Protein AF-A0A924REE3-F1 (afdb_monomer_lite)

Foldseek 3Di:
DDPQDWDWDDDVQWIWTFRPVFLRFTQFIGGNNDTDWDAADDPPDDPLRRGGDHQLPPDAAWDALQWDDDPNDIDRDDDDPVNTRGSHDSRD

Secondary structure (DSSP, 8-state):
-----PEEEEETTEEEEEETTTTTEEEEEEETTEE-S-B--STTS-TTSSBSB----S--SEEGGGEEEETTEEEE----TTSSEES-STT-

Radius of gyration: 16.52 Å; chains: 1; bounding box: 40×28×47 Å

Sequence (92 aa):
MTESATVVIEAPGVRAEVDPTRGARLVSLQIGGLEILGSADGPDIDPVTDEGCYPMVPWAGRIGAGHVAWRGDTYVLPVAGDGNALHGLGKD

pLDDT: mean 92.26, std 10.0, range [42.19, 98.5]

Structure (mmCIF, N/CA/C/O backbone):
data_AF-A0A924REE3-F1
#
_entry.id   AF-A0A924REE3-F1
#
loop_
_atom_site.group_PDB
_atom_site.id
_atom_site.type_symbol
_atom_site.label_atom_id
_atom_site.label_alt_id
_atom_site.label_comp_id
_atom_site.label_asym_id
_atom_site.label_entity_id
_atom_site.label_seq_id
_atom_site.pdbx_PDB_ins_code
_atom_site.Cartn_x
_atom_site.Cartn_y
_atom_site.Cartn_z
_atom_site.occupancy
_atom_site.B_iso_or_equiv
_atom_site.auth_seq_id
_atom_site.auth_comp_id
_atom_site.auth_asym_id
_atom_site.auth_atom_id
_atom_site.pdbx_PDB_model_num
ATOM 1 N N . MET A 1 1 ? 1.530 21.635 11.565 1.00 42.19 1 MET A N 1
ATOM 2 C CA . MET A 1 1 ? 1.259 20.198 11.733 1.00 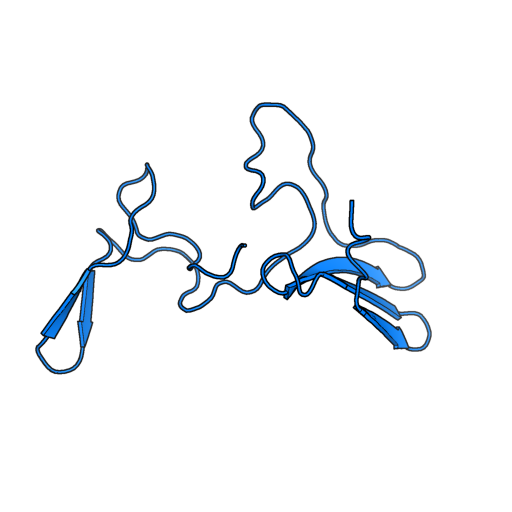42.19 1 MET A CA 1
ATOM 3 C C . MET A 1 1 ? -0.222 20.032 11.446 1.00 42.19 1 MET A C 1
ATOM 5 O O . MET A 1 1 ? -1.035 20.309 12.311 1.00 42.19 1 MET A O 1
ATOM 9 N N . THR A 1 2 ? -0.579 19.83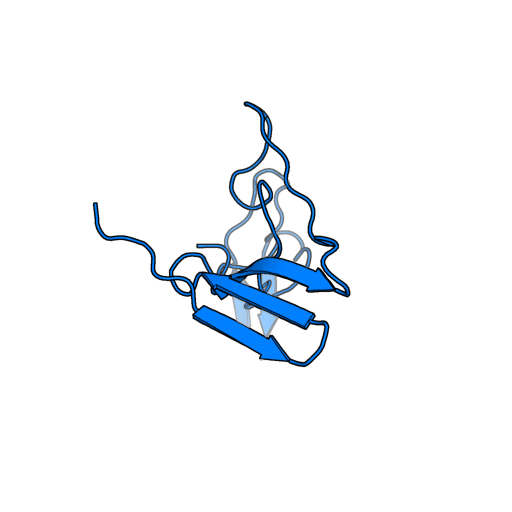4 10.180 1.00 46.84 2 THR A N 1
ATOM 10 C CA . THR A 1 2 ? -1.969 19.569 9.791 1.00 46.84 2 THR A CA 1
ATOM 11 C C . THR A 1 2 ? -2.284 18.144 10.221 1.00 46.84 2 THR A C 1
ATOM 13 O O . THR A 1 2 ? -1.527 17.245 9.864 1.00 46.84 2 THR A O 1
ATOM 16 N N . GLU A 1 3 ? -3.330 17.947 11.026 1.00 52.12 3 GLU A N 1
ATOM 17 C CA . GLU A 1 3 ? -3.874 16.608 11.272 1.00 52.12 3 GLU A CA 1
ATOM 18 C C . GLU A 1 3 ? -4.117 15.934 9.917 1.00 52.12 3 GLU A C 1
ATOM 20 O O . GLU A 1 3 ? -4.807 16.494 9.061 1.00 52.12 3 GLU A O 1
ATOM 25 N N . SER A 1 4 ? -3.516 14.759 9.709 1.00 58.16 4 SER A N 1
ATOM 26 C CA . SER A 1 4 ? -3.970 13.857 8.655 1.00 58.16 4 SER A CA 1
ATOM 27 C C . SER A 1 4 ? -5.331 13.346 9.109 1.00 58.16 4 SER A C 1
ATOM 29 O O . SER A 1 4 ? -5.421 12.552 10.044 1.00 58.16 4 SER A O 1
ATOM 31 N N . ALA A 1 5 ? -6.401 13.891 8.537 1.00 81.62 5 ALA A N 1
ATOM 32 C CA . ALA A 1 5 ? -7.740 13.403 8.816 1.00 81.62 5 ALA A CA 1
ATOM 33 C C . ALA A 1 5 ? -7.938 12.114 8.014 1.00 81.62 5 ALA A C 1
ATOM 35 O O . ALA A 1 5 ? -8.102 12.153 6.791 1.00 81.62 5 ALA A O 1
ATOM 36 N N . THR A 1 6 ? -7.896 10.972 8.697 1.00 93.62 6 THR A N 1
ATOM 37 C CA . THR A 1 6 ? -8.275 9.691 8.102 1.00 93.62 6 THR A CA 1
ATOM 38 C C . THR A 1 6 ? -9.755 9.714 7.705 1.00 93.62 6 THR A C 1
ATOM 40 O O . THR A 1 6 ? -10.588 10.404 8.298 1.00 93.62 6 THR A O 1
ATOM 43 N N . VAL A 1 7 ? -10.097 8.962 6.662 1.00 96.81 7 VAL A N 1
ATOM 44 C CA . VAL A 1 7 ? -11.476 8.689 6.258 1.00 96.81 7 VAL A CA 1
ATOM 45 C C . VAL A 1 7 ? -11.930 7.417 6.959 1.00 96.81 7 VAL A C 1
ATOM 47 O O . VAL A 1 7 ? -11.349 6.352 6.760 1.00 96.81 7 VAL A O 1
ATOM 50 N N . VAL A 1 8 ? -12.991 7.526 7.755 1.00 97.38 8 VAL A N 1
ATOM 51 C CA . VAL A 1 8 ? -13.568 6.402 8.500 1.00 97.38 8 VAL A CA 1
ATOM 52 C C . VAL A 1 8 ? -14.784 5.851 7.755 1.00 97.38 8 VAL A C 1
ATOM 54 O O . VAL A 1 8 ? -15.680 6.605 7.372 1.00 97.38 8 VAL A O 1
ATOM 57 N N . ILE A 1 9 ? -14.826 4.531 7.567 1.00 97.81 9 ILE A N 1
ATOM 58 C CA . ILE A 1 9 ? -15.946 3.801 6.963 1.00 97.81 9 ILE A CA 1
ATOM 59 C C . ILE A 1 9 ? -16.396 2.717 7.947 1.00 97.81 9 ILE A C 1
ATOM 61 O O . ILE A 1 9 ? -15.595 1.887 8.376 1.00 97.81 9 ILE A O 1
ATOM 65 N N . GLU A 1 10 ? -17.682 2.707 8.296 1.00 98.00 10 GLU A N 1
ATOM 66 C CA . GLU A 1 10 ? -18.235 1.836 9.339 1.00 98.00 10 GLU A CA 1
ATOM 67 C C . GLU A 1 10 ? -19.468 1.064 8.862 1.00 98.00 10 GLU A C 1
ATOM 69 O O . GLU A 1 10 ? -20.314 1.570 8.123 1.00 98.00 10 GLU A O 1
ATOM 74 N N . ALA A 1 11 ? -19.578 -0.173 9.340 1.00 97.88 11 ALA A N 1
ATOM 75 C CA . ALA A 1 11 ? -20.749 -1.033 9.240 1.00 97.88 11 ALA A CA 1
ATOM 76 C C . ALA A 1 11 ? -20.893 -1.834 10.552 1.00 97.88 11 ALA A C 1
ATOM 78 O O . ALA A 1 11 ? -19.951 -1.892 11.345 1.00 97.88 11 ALA A O 1
ATOM 79 N N . PRO A 1 12 ? -22.042 -2.476 10.836 1.00 98.38 12 PRO A N 1
ATOM 80 C CA . PRO A 1 12 ? -22.188 -3.280 12.048 1.00 98.38 12 PRO A CA 1
ATOM 81 C C . PRO A 1 12 ? -21.072 -4.327 12.190 1.00 98.38 12 PRO A C 1
ATOM 83 O O . PRO A 1 12 ? -20.938 -5.226 11.364 1.00 98.38 12 PRO A O 1
ATOM 86 N N . GLY A 1 13 ? -20.268 -4.196 13.248 1.00 98.00 13 GLY A N 1
ATOM 87 C CA . GLY A 1 13 ? -19.153 -5.097 13.545 1.00 98.00 13 GLY A CA 1
ATOM 88 C C . GLY A 1 13 ? -17.905 -4.918 12.675 1.00 98.00 13 GLY A C 1
ATOM 89 O O . GLY A 1 13 ? -16.988 -5.720 12.820 1.00 98.00 13 GLY A O 1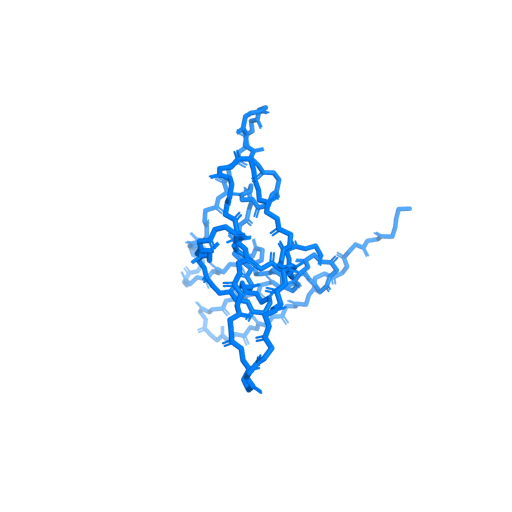
ATOM 90 N N . VAL A 1 14 ? -17.840 -3.906 11.803 1.00 98.50 14 VAL A N 1
ATOM 91 C CA . VAL A 1 14 ? -16.674 -3.640 10.946 1.00 98.50 14 VAL A CA 1
ATOM 92 C C . VAL A 1 14 ? -16.368 -2.147 10.899 1.00 98.50 14 VAL A C 1
ATOM 94 O O . VAL A 1 14 ? -17.259 -1.330 10.673 1.00 98.50 14 VAL A O 1
ATOM 97 N N . ARG A 1 15 ? -15.095 -1.786 11.058 1.00 98.31 15 ARG A N 1
ATOM 98 C CA . ARG A 1 15 ? -14.623 -0.403 10.960 1.00 98.31 15 ARG A CA 1
ATOM 99 C C . ARG A 1 15 ? -13.305 -0.339 10.202 1.00 98.31 15 ARG A C 1
ATOM 101 O O . ARG A 1 15 ? -12.399 -1.108 10.496 1.00 98.31 15 ARG A O 1
ATOM 108 N N . ALA A 1 16 ? -13.210 0.575 9.249 1.00 97.75 16 ALA A N 1
ATOM 109 C CA . ALA A 1 16 ? -12.037 0.795 8.417 1.00 97.75 16 ALA A CA 1
ATOM 110 C C . ALA A 1 16 ? -11.598 2.259 8.502 1.00 97.75 16 ALA A C 1
ATOM 112 O O . ALA A 1 16 ? -12.438 3.159 8.439 1.00 97.75 16 ALA A O 1
ATOM 113 N N . GLU A 1 17 ? -10.292 2.491 8.599 1.00 97.56 17 GLU A N 1
ATOM 114 C CA . GLU A 1 17 ? -9.694 3.822 8.491 1.00 97.56 17 GLU A CA 1
ATOM 115 C C . GLU A 1 17 ? -8.731 3.884 7.313 1.00 97.56 17 GLU A C 1
ATOM 117 O O . GLU A 1 17 ? -7.813 3.071 7.208 1.00 97.56 17 GLU A O 1
ATOM 122 N N . VAL A 1 18 ? -8.926 4.870 6.442 1.00 96.50 18 VAL A N 1
ATOM 123 C CA . VAL A 1 18 ? -8.096 5.099 5.259 1.00 96.50 18 VAL A CA 1
ATOM 124 C C . VAL A 1 18 ? -7.386 6.437 5.390 1.00 96.50 18 VAL A C 1
ATOM 126 O O . VAL A 1 18 ? -8.036 7.451 5.624 1.00 96.50 18 VAL A O 1
ATOM 129 N N . ASP A 1 19 ? -6.072 6.471 5.195 1.00 94.31 19 ASP A N 1
ATOM 130 C CA . ASP A 1 19 ? -5.314 7.716 5.092 1.00 94.31 19 ASP A CA 1
ATOM 131 C C . ASP A 1 19 ? -5.188 8.131 3.614 1.00 94.31 19 ASP A C 1
ATOM 133 O O . ASP A 1 19 ? -4.393 7.544 2.872 1.00 94.31 19 ASP A O 1
ATOM 137 N N . PRO A 1 20 ? -5.950 9.140 3.148 1.00 92.56 20 PRO A N 1
ATOM 138 C CA . PRO A 1 20 ? -5.910 9.564 1.750 1.00 92.56 20 PRO A CA 1
ATOM 139 C C . PRO A 1 20 ? -4.604 10.277 1.374 1.00 92.56 20 PRO A C 1
ATOM 141 O O . PRO A 1 20 ? -4.356 10.487 0.190 1.00 92.56 20 PRO A O 1
ATOM 144 N N . THR A 1 21 ? -3.789 10.669 2.356 1.00 91.31 21 THR A N 1
ATOM 145 C CA . THR A 1 21 ? -2.535 11.408 2.153 1.00 91.31 21 THR A CA 1
ATOM 146 C C . THR A 1 21 ? -1.304 10.513 2.099 1.00 91.31 21 THR A C 1
ATOM 148 O O . THR A 1 21 ? -0.226 11.025 1.824 1.00 91.31 21 THR A O 1
ATOM 151 N N . ARG A 1 22 ? -1.471 9.211 2.373 1.00 90.62 22 ARG A N 1
ATOM 152 C CA . ARG A 1 22 ? -0.411 8.194 2.362 1.00 90.62 22 ARG A CA 1
ATOM 153 C C . ARG A 1 22 ? -0.793 7.029 1.461 1.00 90.62 22 ARG A C 1
ATOM 155 O O . ARG A 1 22 ? -1.146 5.950 1.938 1.00 90.62 22 ARG A O 1
ATOM 162 N N . GLY A 1 23 ? -0.839 7.278 0.155 1.00 91.31 23 GLY A N 1
ATOM 163 C CA . GLY A 1 23 ? -1.157 6.253 -0.841 1.00 91.31 23 GLY A CA 1
ATOM 164 C C . GLY A 1 23 ? -2.561 5.642 -0.731 1.00 91.31 23 GLY A C 1
ATOM 165 O O . GLY A 1 23 ? -2.779 4.527 -1.199 1.00 91.31 23 GLY A O 1
ATOM 166 N N . ALA A 1 24 ? -3.517 6.324 -0.085 1.00 93.88 24 ALA A N 1
ATOM 167 C CA . ALA A 1 24 ? -4.829 5.761 0.266 1.00 93.88 24 ALA A CA 1
ATOM 168 C C . ALA A 1 24 ? -4.728 4.446 1.071 1.00 93.88 24 ALA A C 1
ATOM 170 O O . ALA A 1 24 ? -5.517 3.516 0.877 1.00 93.88 24 ALA A O 1
ATOM 171 N N . ARG A 1 25 ? -3.736 4.363 1.964 1.00 93.44 25 ARG A N 1
ATOM 172 C CA . ARG A 1 25 ? -3.492 3.215 2.839 1.00 93.44 25 ARG A CA 1
ATOM 173 C C . ARG A 1 25 ? -4.668 2.977 3.777 1.00 93.44 25 ARG A C 1
ATOM 175 O O . ARG A 1 25 ? -5.156 3.902 4.420 1.00 93.44 25 ARG A O 1
ATOM 182 N N . LEU A 1 26 ? -5.064 1.717 3.912 1.00 95.75 26 LEU A N 1
ATOM 183 C CA . LEU A 1 26 ? -5.899 1.254 5.010 1.00 95.75 26 LEU A CA 1
ATOM 184 C C . LEU A 1 26 ? -5.006 1.115 6.247 1.00 95.75 26 LEU A C 1
ATOM 186 O O . LEU A 1 26 ? -4.161 0.222 6.301 1.00 95.75 26 LEU A O 1
ATOM 190 N N . VAL A 1 27 ? -5.154 2.037 7.195 1.00 94.94 27 VAL A N 1
ATOM 191 C CA . VAL A 1 27 ? -4.311 2.131 8.401 1.00 94.94 27 VAL A CA 1
ATOM 192 C C . VAL A 1 27 ? -4.901 1.367 9.588 1.00 94.94 27 VAL A C 1
ATOM 194 O O . VAL A 1 27 ? -4.176 1.007 10.505 1.00 94.94 27 VAL A O 1
ATOM 197 N N . SER A 1 28 ? -6.203 1.067 9.554 1.00 96.12 28 SER A N 1
ATOM 198 C CA . SER A 1 28 ? -6.876 0.182 10.513 1.00 96.12 28 SER A CA 1
ATOM 199 C C . SER A 1 28 ? -8.011 -0.570 9.824 1.00 96.12 28 SER A C 1
ATOM 201 O O . SER A 1 28 ? -8.754 0.009 9.021 1.00 96.12 28 SER A O 1
ATOM 203 N N . LEU A 1 29 ? -8.165 -1.853 10.155 1.00 97.75 29 LEU A N 1
ATOM 204 C CA . LEU A 1 29 ? -9.349 -2.639 9.831 1.00 97.75 29 LEU A CA 1
ATOM 205 C C . LEU A 1 29 ? -9.729 -3.487 11.038 1.00 97.75 29 LEU A C 1
ATOM 207 O O . LEU A 1 29 ? -9.057 -4.452 11.386 1.00 97.75 29 LEU A O 1
ATOM 211 N N . GLN A 1 30 ? -10.861 -3.155 11.644 1.00 98.31 30 GLN A N 1
ATOM 212 C CA . GLN A 1 30 ? -11.383 -3.856 12.804 1.00 98.31 30 GLN A CA 1
ATOM 213 C C . GLN A 1 30 ? -12.596 -4.694 12.421 1.00 98.31 30 GLN A C 1
ATOM 215 O O . GLN A 1 30 ? -13.549 -4.180 11.833 1.00 98.31 30 GLN A O 1
ATOM 220 N N . ILE A 1 31 ? -12.589 -5.973 12.801 1.00 98.25 31 ILE A N 1
ATOM 221 C CA . ILE A 1 31 ? -13.720 -6.895 12.641 1.00 98.25 31 ILE A CA 1
ATOM 222 C C . ILE A 1 31 ? -14.078 -7.463 14.012 1.00 98.25 31 ILE A C 1
ATOM 224 O O . ILE A 1 31 ? -13.251 -8.078 14.678 1.00 98.25 31 ILE A O 1
ATOM 228 N N . GLY A 1 32 ? -15.307 -7.227 14.472 1.00 97.81 32 GLY A N 1
ATOM 229 C CA . GLY A 1 32 ? -15.737 -7.597 15.824 1.00 97.81 32 GLY A CA 1
ATOM 230 C C . GLY A 1 32 ? -14.921 -6.915 16.932 1.00 97.81 32 GLY A C 1
ATOM 231 O O . GLY A 1 32 ? -14.800 -7.468 18.020 1.00 97.81 32 GLY A O 1
ATOM 232 N N . GLY A 1 33 ? -14.334 -5.747 16.647 1.00 96.44 33 GLY A N 1
ATOM 233 C CA . GLY A 1 33 ? -13.433 -5.025 17.555 1.00 96.44 33 GLY A CA 1
ATOM 234 C C . GLY A 1 33 ? -11.988 -5.541 17.584 1.00 96.44 33 GLY A C 1
ATOM 235 O O . GLY A 1 33 ? -11.175 -4.985 18.314 1.00 96.44 33 GLY A O 1
ATOM 236 N N . LEU A 1 34 ? -11.652 -6.577 16.808 1.00 97.75 34 LEU A N 1
ATOM 237 C CA . LEU A 1 34 ? -10.278 -7.050 16.637 1.00 97.75 34 LEU A CA 1
ATOM 238 C C . LEU A 1 34 ? -9.622 -6.324 15.460 1.00 97.75 34 LEU A C 1
ATOM 240 O O . LEU A 1 34 ? -10.134 -6.415 14.346 1.00 97.75 34 LEU A O 1
ATOM 244 N N . GLU A 1 35 ? -8.491 -5.659 15.696 1.00 97.56 35 GLU A N 1
ATOM 245 C CA . GLU A 1 35 ? -7.617 -5.163 14.625 1.00 97.56 35 GLU A CA 1
ATOM 246 C C . GLU A 1 35 ? -6.986 -6.345 13.881 1.00 97.56 35 GLU A C 1
ATOM 248 O O . GLU A 1 35 ? -6.431 -7.250 14.509 1.00 97.56 35 GLU A O 1
ATOM 253 N N . ILE A 1 36 ? -7.104 -6.352 12.551 1.00 97.00 36 ILE A N 1
ATOM 254 C CA . ILE A 1 36 ? -6.614 -7.451 11.709 1.00 97.00 36 ILE A CA 1
ATOM 255 C C . ILE A 1 36 ? -5.450 -7.059 10.799 1.00 97.00 36 ILE A C 1
ATOM 257 O O . ILE A 1 36 ? -4.882 -7.936 10.144 1.00 97.00 36 ILE A O 1
ATOM 261 N N . LEU A 1 37 ? -5.075 -5.781 10.745 1.00 95.81 37 LEU A N 1
ATOM 262 C CA . LEU A 1 37 ? -3.869 -5.350 10.051 1.00 95.81 37 LEU A CA 1
ATOM 263 C C . LEU A 1 37 ? -2.655 -5.430 10.971 1.00 95.81 37 LEU A C 1
ATOM 265 O O . LEU A 1 37 ? -2.726 -5.167 12.169 1.00 95.81 37 LEU A O 1
ATOM 269 N N . GLY A 1 38 ? -1.524 -5.808 10.381 1.00 90.69 38 GLY A N 1
ATOM 270 C CA . GLY A 1 38 ? -0.246 -5.785 11.071 1.00 90.69 38 GLY A CA 1
ATOM 271 C C . GLY A 1 38 ? 0.297 -4.364 11.189 1.00 90.69 38 GLY A C 1
ATOM 272 O O . GLY A 1 38 ? 0.119 -3.538 10.291 1.00 90.69 38 GLY A O 1
ATOM 273 N N . SER A 1 39 ? 1.012 -4.127 12.279 1.00 90.69 39 SER A N 1
ATOM 274 C CA . SER A 1 39 ? 1.935 -3.011 12.440 1.00 90.69 39 SER A CA 1
ATOM 275 C C . SER A 1 39 ? 3.305 -3.565 12.823 1.00 90.69 39 SER A C 1
ATOM 277 O O . SER A 1 39 ? 3.403 -4.602 13.485 1.00 90.69 39 SER A O 1
ATOM 279 N N . ALA A 1 40 ? 4.353 -2.886 12.392 1.00 88.56 40 ALA A N 1
ATOM 280 C CA . ALA A 1 40 ? 5.735 -3.201 12.670 1.00 88.56 40 ALA A CA 1
ATOM 281 C C . ALA A 1 40 ? 6.515 -1.905 12.886 1.00 88.56 40 ALA A C 1
ATOM 283 O O . ALA A 1 40 ? 6.387 -0.935 12.148 1.00 88.56 40 ALA A O 1
ATOM 284 N N . ASP A 1 41 ? 7.370 -1.923 13.891 1.00 88.25 41 ASP A N 1
ATOM 285 C CA . ASP A 1 41 ? 8.138 -0.782 14.341 1.00 88.25 41 ASP A CA 1
ATOM 286 C C . ASP A 1 41 ? 9.583 -1.213 14.605 1.00 88.25 41 ASP A C 1
ATOM 288 O O . ASP A 1 41 ? 9.863 -2.299 15.116 1.00 88.25 41 ASP A O 1
ATOM 292 N N . GLY A 1 42 ? 10.535 -0.373 14.198 1.00 89.19 42 GLY A N 1
ATOM 293 C CA . GLY A 1 42 ? 11.958 -0.665 14.333 1.00 89.19 42 GLY A CA 1
ATOM 294 C C . GLY A 1 42 ? 12.817 0.041 13.284 1.00 89.19 42 GLY A C 1
ATOM 295 O O . GLY A 1 42 ? 12.302 0.503 12.269 1.00 89.19 42 GLY A O 1
ATOM 296 N N . PRO A 1 43 ? 14.138 0.128 13.513 1.00 89.19 43 PRO A N 1
ATOM 297 C CA . PRO A 1 43 ? 15.050 0.865 12.637 1.00 89.19 43 PRO A CA 1
ATOM 298 C C . PRO A 1 43 ? 15.229 0.223 11.253 1.00 89.19 43 PRO A C 1
ATOM 300 O O . PRO A 1 43 ? 15.597 0.921 10.313 1.00 89.19 43 PRO A O 1
ATOM 303 N N . ASP A 1 44 ? 14.966 -1.081 11.134 1.00 89.50 44 ASP A N 1
ATOM 304 C CA . ASP A 1 44 ? 15.134 -1.855 9.896 1.00 89.50 44 ASP A CA 1
ATOM 305 C C . ASP A 1 44 ? 13.809 -2.076 9.141 1.00 89.50 44 ASP A C 1
ATOM 307 O O . ASP A 1 44 ? 13.775 -2.794 8.140 1.00 89.50 44 ASP A O 1
ATOM 311 N N . ILE A 1 45 ? 12.705 -1.496 9.627 1.00 87.44 45 ILE A N 1
ATOM 312 C CA . ILE A 1 45 ? 11.397 -1.596 8.978 1.00 87.44 45 ILE A CA 1
ATOM 313 C C . ILE A 1 45 ? 11.304 -0.529 7.889 1.00 87.44 45 ILE A C 1
ATOM 315 O O . ILE A 1 45 ? 11.522 0.655 8.142 1.00 87.44 45 ILE A O 1
ATOM 319 N N . ASP A 1 46 ? 10.977 -0.948 6.667 1.00 84.81 46 ASP A N 1
ATOM 320 C CA . ASP A 1 46 ? 10.680 -0.016 5.582 1.00 84.81 46 ASP A CA 1
ATOM 321 C C . ASP A 1 46 ? 9.399 0.764 5.944 1.00 84.81 46 ASP A C 1
ATOM 323 O O . ASP A 1 46 ? 8.371 0.112 6.166 1.00 84.81 46 ASP A O 1
ATOM 327 N N . PRO A 1 47 ? 9.417 2.116 5.974 1.00 82.69 47 PRO A N 1
ATOM 328 C CA . PRO A 1 47 ? 8.238 2.944 6.258 1.00 82.69 47 PRO A CA 1
ATOM 329 C C . PRO A 1 47 ? 7.049 2.691 5.322 1.00 82.69 47 PRO A C 1
ATOM 331 O O . PRO A 1 47 ? 5.922 3.074 5.596 1.00 82.69 47 PRO A O 1
ATOM 334 N N . VAL A 1 48 ? 7.271 2.048 4.177 1.00 82.75 48 VAL A N 1
ATOM 335 C CA . VAL A 1 48 ? 6.194 1.627 3.275 1.00 82.75 48 VAL A CA 1
ATOM 336 C C . VAL A 1 48 ? 5.411 0.429 3.844 1.00 82.75 48 VAL A C 1
ATOM 338 O O . VAL A 1 48 ? 4.273 0.170 3.438 1.00 82.75 48 VAL A O 1
ATOM 341 N N . THR A 1 49 ? 6.001 -0.324 4.769 1.00 84.62 49 THR A N 1
ATOM 342 C CA . THR A 1 49 ? 5.481 -1.587 5.320 1.00 84.62 49 THR A CA 1
ATOM 343 C C . THR A 1 49 ? 5.293 -1.573 6.838 1.00 84.62 49 THR A C 1
ATOM 345 O O . THR A 1 49 ? 4.977 -2.615 7.408 1.00 84.62 49 THR A O 1
ATOM 348 N N . ASP A 1 50 ? 5.488 -0.427 7.485 1.00 88.31 50 ASP A N 1
ATOM 349 C CA . ASP A 1 50 ? 5.421 -0.280 8.941 1.00 88.31 50 ASP A CA 1
ATOM 350 C C . ASP A 1 50 ? 3.994 -0.402 9.501 1.00 88.31 50 ASP A C 1
ATOM 352 O O . ASP A 1 50 ? 3.801 -0.928 10.590 1.00 88.31 50 ASP A O 1
ATOM 356 N N . GLU A 1 51 ? 2.963 -0.010 8.759 1.00 89.69 51 GLU A N 1
ATOM 357 C CA . GLU A 1 51 ? 1.580 -0.165 9.215 1.00 89.69 51 GLU A CA 1
ATOM 358 C C . GLU A 1 51 ? 0.593 -0.435 8.083 1.00 89.69 51 GLU A C 1
ATOM 360 O O . GLU A 1 51 ? 0.705 0.111 6.990 1.00 89.69 51 GLU A O 1
ATOM 365 N N . GLY A 1 52 ? -0.435 -1.242 8.339 1.00 93.12 52 GLY A N 1
ATOM 366 C CA . GLY A 1 52 ? -1.590 -1.345 7.450 1.00 93.12 52 GLY A CA 1
ATOM 367 C C . GLY A 1 52 ? -1.296 -1.962 6.077 1.00 93.12 52 GLY A C 1
ATOM 368 O O . GLY A 1 52 ? -0.398 -2.787 5.902 1.00 93.12 52 GLY A O 1
ATOM 369 N N . CYS A 1 53 ? -2.090 -1.586 5.074 1.00 94.12 53 CYS A N 1
ATOM 370 C CA . CYS A 1 53 ? -1.889 -2.017 3.690 1.00 94.12 53 CYS A CA 1
ATOM 371 C C . CYS A 1 53 ? -2.278 -0.928 2.685 1.00 94.12 53 CYS A C 1
ATOM 373 O O . CYS A 1 53 ? -3.166 -0.118 2.939 1.00 94.12 53 CYS A O 1
ATOM 375 N N . TYR A 1 54 ? -1.621 -0.905 1.526 1.00 93.56 54 TYR A N 1
ATOM 376 C CA . TYR A 1 54 ? -1.838 0.111 0.495 1.00 93.56 54 TYR A CA 1
ATOM 377 C C . TYR A 1 54 ? -2.062 -0.524 -0.886 1.00 93.56 54 TYR A C 1
ATOM 379 O O . TYR A 1 54 ? -1.606 -1.647 -1.141 1.00 93.56 54 TYR A O 1
ATOM 387 N N . PRO A 1 55 ? -2.754 0.167 -1.806 1.00 94.81 55 PRO A N 1
ATOM 388 C CA . PRO A 1 55 ? -2.883 -0.276 -3.185 1.00 94.81 55 PRO A CA 1
ATOM 389 C C . PRO A 1 55 ? -1.528 -0.248 -3.906 1.00 94.81 55 PRO A C 1
ATOM 391 O O . PRO A 1 55 ? -0.913 0.802 -4.080 1.00 94.81 55 PRO A O 1
ATOM 394 N N . MET A 1 56 ? -1.084 -1.396 -4.416 1.00 95.19 56 MET A N 1
ATOM 395 C CA . MET A 1 56 ? 0.095 -1.459 -5.284 1.00 95.19 56 MET A CA 1
ATOM 396 C C . MET A 1 56 ? -0.281 -1.030 -6.706 1.00 95.19 56 MET A C 1
ATOM 398 O O . MET A 1 56 ? -0.694 -1.842 -7.538 1.00 95.19 56 MET A O 1
ATOM 402 N N . VAL A 1 57 ? -0.180 0.270 -6.967 1.00 95.38 57 VAL A N 1
ATOM 403 C CA . VAL A 1 57 ? -0.528 0.885 -8.254 1.00 95.38 57 VAL A CA 1
ATOM 404 C C . VAL A 1 57 ? 0.653 1.677 -8.816 1.00 95.38 57 VAL A C 1
ATOM 406 O O . VAL A 1 57 ? 1.375 2.301 -8.045 1.00 95.38 57 VAL A O 1
ATOM 409 N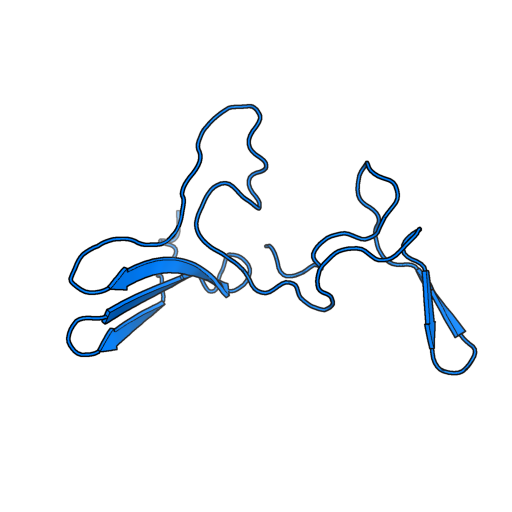 N . PRO A 1 58 ? 0.876 1.695 -10.142 1.00 94.81 58 PRO A N 1
ATOM 410 C CA . PRO A 1 58 ? 0.059 1.049 -11.170 1.00 94.81 58 PRO A CA 1
ATOM 411 C C . PRO A 1 58 ? 0.340 -0.451 -11.385 1.00 94.81 58 PRO A C 1
ATOM 413 O O . PRO A 1 58 ? -0.262 -1.044 -12.276 1.00 94.81 58 PRO A O 1
ATOM 416 N N . TRP A 1 59 ? 1.213 -1.088 -10.595 1.00 95.94 59 TRP A N 1
ATOM 417 C CA . TRP A 1 59 ? 1.463 -2.532 -10.677 1.00 95.94 59 TRP A CA 1
ATOM 418 C C . TRP A 1 59 ? 1.623 -3.173 -9.300 1.00 95.94 59 TRP A C 1
ATOM 420 O O . TRP A 1 59 ? 2.142 -2.561 -8.369 1.00 95.94 59 TRP A O 1
ATOM 430 N N . ALA A 1 60 ? 1.248 -4.449 -9.218 1.00 95.62 60 ALA A N 1
ATOM 431 C CA . ALA A 1 60 ? 1.488 -5.301 -8.062 1.00 95.62 60 ALA A CA 1
ATOM 432 C C . ALA A 1 60 ? 2.758 -6.146 -8.242 1.00 95.62 60 ALA A C 1
ATOM 434 O O . ALA A 1 60 ? 3.105 -6.552 -9.352 1.00 95.62 60 ALA A O 1
ATOM 435 N N . GLY A 1 61 ? 3.428 -6.462 -7.133 1.00 94.00 61 GLY A N 1
ATOM 436 C CA . GLY A 1 61 ? 4.591 -7.352 -7.128 1.00 94.00 61 GLY A CA 1
ATOM 437 C C . GLY A 1 61 ? 5.832 -6.752 -7.796 1.00 94.00 61 GLY A C 1
ATOM 438 O O . GLY A 1 61 ? 6.191 -5.607 -7.523 1.00 94.00 61 GLY A O 1
ATOM 439 N N . ARG A 1 62 ? 6.517 -7.552 -8.623 1.00 97.25 62 ARG A N 1
ATOM 440 C CA . ARG A 1 62 ? 7.798 -7.203 -9.257 1.00 97.25 62 ARG A CA 1
ATOM 441 C C . ARG A 1 62 ? 7.716 -7.249 -10.775 1.00 97.25 62 ARG A C 1
ATOM 443 O O . ARG A 1 62 ? 7.150 -8.186 -11.333 1.00 97.25 62 ARG A O 1
ATOM 450 N N . ILE A 1 63 ? 8.370 -6.292 -11.425 1.00 97.69 63 ILE A N 1
ATOM 451 C CA . ILE A 1 63 ? 8.648 -6.317 -12.864 1.00 97.69 63 ILE A CA 1
ATOM 452 C C . ILE A 1 63 ? 10.163 -6.382 -13.056 1.00 97.69 63 ILE A C 1
ATOM 454 O O . ILE A 1 63 ? 10.901 -5.503 -12.598 1.00 97.69 63 ILE A O 1
ATOM 458 N N . GLY A 1 64 ? 10.609 -7.441 -13.735 1.00 97.50 64 GLY A N 1
ATOM 459 C CA . GLY A 1 64 ? 12.021 -7.736 -13.963 1.00 97.50 64 GLY A CA 1
ATOM 460 C C . GLY A 1 64 ? 12.742 -6.590 -14.664 1.00 97.50 64 GLY A C 1
ATOM 461 O O . GLY A 1 64 ? 12.292 -6.136 -15.717 1.00 97.50 64 GLY A O 1
ATOM 462 N N . ALA A 1 65 ? 13.838 -6.112 -14.068 1.00 97.44 65 ALA A N 1
ATOM 463 C CA . ALA A 1 65 ? 14.633 -4.984 -14.571 1.00 97.44 65 ALA A CA 1
ATOM 464 C C . ALA A 1 65 ? 13.833 -3.688 -14.849 1.00 97.44 65 ALA A C 1
ATOM 466 O O . ALA A 1 65 ? 14.321 -2.796 -15.535 1.00 97.44 65 ALA A O 1
ATOM 467 N N . GLY A 1 66 ? 12.592 -3.586 -14.358 1.00 97.50 66 GLY A N 1
ATOM 468 C CA . GLY A 1 66 ? 11.707 -2.451 -14.618 1.00 97.50 66 GLY A CA 1
ATOM 469 C C . GLY A 1 66 ? 11.275 -2.287 -16.079 1.00 97.50 66 GLY A C 1
ATOM 470 O O . GLY A 1 66 ? 10.799 -1.215 -16.434 1.00 97.50 66 GLY A O 1
ATOM 471 N N . HIS A 1 67 ? 11.417 -3.296 -16.941 1.00 97.69 67 HIS A N 1
ATOM 472 C CA . HIS A 1 67 ? 11.059 -3.166 -18.357 1.00 97.69 67 HIS A CA 1
ATOM 473 C C . HIS A 1 67 ? 9.652 -3.690 -18.652 1.00 97.69 67 HIS A C 1
ATOM 475 O O . HIS A 1 67 ? 9.331 -4.846 -18.376 1.00 97.69 67 HIS A O 1
ATOM 481 N N . VAL A 1 68 ? 8.832 -2.852 -19.285 1.00 96.88 68 VAL A N 1
ATOM 482 C CA . VAL A 1 68 ? 7.495 -3.214 -19.769 1.00 96.88 68 VAL A CA 1
ATOM 483 C C . VAL A 1 68 ? 7.428 -2.989 -21.272 1.00 96.88 68 VAL A C 1
ATOM 485 O O . VAL A 1 68 ? 7.566 -1.861 -21.736 1.00 96.88 68 VAL A O 1
ATOM 488 N N . ALA A 1 69 ? 7.180 -4.053 -22.034 1.00 96.75 69 ALA A N 1
ATOM 489 C CA . ALA A 1 69 ? 6.916 -3.953 -23.464 1.00 96.75 69 ALA A CA 1
ATOM 490 C C . ALA A 1 69 ? 5.414 -3.750 -23.708 1.00 96.75 69 ALA A C 1
ATOM 492 O O . ALA A 1 69 ? 4.593 -4.568 -23.288 1.00 96.75 69 ALA A O 1
ATOM 493 N N . TRP A 1 70 ? 5.043 -2.679 -24.407 1.00 96.38 70 TRP A N 1
ATOM 494 C CA . TRP A 1 70 ? 3.656 -2.378 -24.745 1.00 96.38 70 TRP A CA 1
ATOM 495 C C . TRP A 1 70 ? 3.556 -1.711 -26.115 1.00 96.38 70 TRP A C 1
ATOM 497 O O . TRP A 1 70 ? 4.190 -0.696 -26.372 1.00 96.38 70 TRP A O 1
ATOM 507 N N . ARG A 1 71 ? 2.734 -2.287 -27.005 1.00 97.12 71 ARG A N 1
ATOM 508 C CA . ARG A 1 71 ? 2.463 -1.765 -28.362 1.00 97.12 71 ARG A CA 1
ATOM 509 C C . ARG A 1 71 ? 3.711 -1.466 -29.211 1.00 97.12 71 ARG A C 1
ATOM 511 O O . ARG A 1 71 ? 3.674 -0.595 -30.069 1.00 97.12 71 ARG A O 1
ATOM 518 N N . GLY A 1 72 ? 4.773 -2.247 -29.025 1.00 97.06 72 GLY A N 1
ATOM 519 C CA . GLY A 1 72 ? 6.028 -2.104 -29.771 1.00 97.06 72 GLY A CA 1
ATOM 520 C C . GLY A 1 72 ? 7.054 -1.191 -29.100 1.00 97.06 72 GLY A C 1
ATOM 521 O O . GLY A 1 72 ? 8.207 -1.201 -29.519 1.00 97.06 72 GLY A O 1
ATOM 522 N N . ASP A 1 73 ? 6.669 -0.493 -28.030 1.00 98.00 73 ASP A N 1
ATOM 523 C CA . ASP A 1 73 ? 7.561 0.335 -27.225 1.00 98.00 73 ASP A CA 1
ATOM 524 C C . ASP A 1 73 ? 7.981 -0.387 -25.940 1.00 98.00 73 ASP A C 1
ATOM 526 O O . ASP A 1 73 ? 7.248 -1.223 -25.403 1.00 98.00 73 ASP A O 1
ATOM 530 N N . THR A 1 74 ? 9.157 -0.031 -25.422 1.00 97.81 74 THR A N 1
ATOM 531 C CA . THR A 1 74 ? 9.631 -0.463 -24.101 1.00 97.81 74 THR A CA 1
ATOM 532 C C . THR A 1 74 ? 9.638 0.726 -23.155 1.00 97.81 74 THR A C 1
ATOM 534 O O . THR A 1 74 ? 10.316 1.723 -23.398 1.00 97.81 74 THR A O 1
ATOM 537 N N . TYR A 1 75 ? 8.917 0.593 -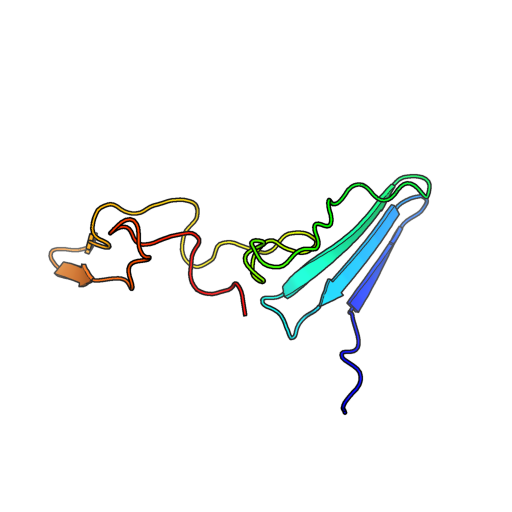22.048 1.00 96.62 75 TYR A N 1
ATOM 538 C CA . TYR A 1 75 ? 8.877 1.556 -20.959 1.00 96.62 75 TYR A CA 1
ATOM 539 C C . TYR A 1 75 ? 9.772 1.076 -19.821 1.00 96.62 75 TYR A C 1
ATOM 541 O O . TYR A 1 75 ? 9.761 -0.105 -19.470 1.00 96.62 75 TYR A O 1
ATOM 549 N N . VAL A 1 76 ? 10.532 2.004 -19.243 1.00 96.94 76 VAL A N 1
ATOM 550 C CA . VAL A 1 76 ? 11.422 1.741 -18.110 1.00 96.94 76 VAL A CA 1
ATOM 551 C C . VAL A 1 76 ? 10.799 2.333 -16.851 1.00 96.94 76 VAL A C 1
ATOM 553 O O . VAL A 1 76 ? 10.507 3.527 -16.794 1.00 96.94 76 VAL A O 1
ATOM 556 N N . LEU A 1 77 ? 10.582 1.485 -15.854 1.00 97.00 77 LEU A N 1
ATOM 557 C CA . LEU A 1 77 ? 10.035 1.827 -14.549 1.00 97.00 77 LEU A CA 1
ATOM 558 C C . LEU A 1 77 ? 11.165 2.050 -13.531 1.00 97.00 77 LEU A C 1
ATOM 560 O O . LEU A 1 77 ? 12.237 1.456 -13.673 1.00 97.00 77 LEU A O 1
ATOM 564 N N . PRO A 1 78 ? 10.935 2.846 -12.471 1.00 95.94 78 PRO A N 1
ATOM 565 C CA . PRO A 1 78 ? 11.870 2.945 -11.354 1.00 95.94 78 PRO A CA 1
ATOM 566 C C . PRO A 1 78 ? 12.116 1.576 -10.709 1.00 95.94 78 PRO A C 1
ATOM 568 O O . PRO A 1 78 ? 11.166 0.836 -10.446 1.00 95.94 78 PRO A O 1
ATOM 571 N N . VAL A 1 79 ? 13.382 1.255 -10.435 1.00 96.56 79 VAL A N 1
ATOM 572 C CA . VAL A 1 79 ? 13.792 -0.007 -9.803 1.00 96.56 79 VAL A CA 1
ATOM 573 C C . VAL A 1 79 ? 14.225 0.210 -8.354 1.00 96.56 79 VAL A C 1
ATOM 575 O O . VA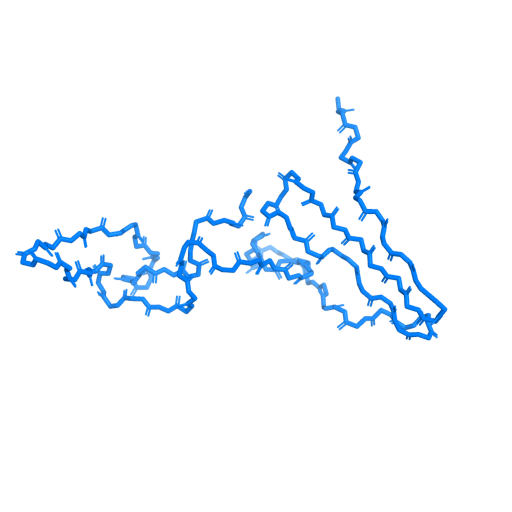L A 1 79 ? 14.843 1.222 -8.025 1.00 96.56 79 VAL A O 1
ATOM 578 N N . ALA A 1 80 ? 13.896 -0.749 -7.492 1.00 92.56 80 ALA A N 1
ATOM 579 C CA . ALA A 1 80 ? 14.368 -0.822 -6.115 1.00 92.56 80 ALA A CA 1
ATOM 580 C C . ALA A 1 80 ? 15.795 -1.403 -6.048 1.00 92.56 80 ALA A C 1
ATOM 582 O O . ALA A 1 80 ? 16.391 -1.767 -7.064 1.00 92.56 80 ALA A O 1
ATOM 583 N N . GLY A 1 81 ? 16.344 -1.529 -4.835 1.00 91.31 81 GLY A N 1
ATOM 584 C CA . GLY A 1 81 ? 17.698 -2.055 -4.609 1.00 91.31 81 GLY A CA 1
ATOM 585 C C . GLY A 1 81 ? 17.913 -3.502 -5.075 1.00 91.31 81 GLY A C 1
ATOM 586 O O . GLY A 1 81 ? 19.050 -3.901 -5.305 1.00 91.31 81 GLY A O 1
ATOM 587 N N . ASP A 1 82 ? 16.836 -4.271 -5.269 1.00 93.50 82 ASP A N 1
ATOM 588 C CA . ASP A 1 82 ? 16.889 -5.629 -5.827 1.00 93.50 82 ASP A CA 1
ATOM 589 C C . ASP A 1 82 ? 16.972 -5.660 -7.370 1.00 93.50 82 ASP A C 1
ATOM 591 O O . ASP A 1 82 ? 16.992 -6.736 -7.970 1.00 93.50 82 ASP A O 1
ATOM 595 N N . GLY A 1 83 ? 17.025 -4.490 -8.018 1.00 96.69 83 GLY A N 1
ATOM 596 C CA . GLY A 1 83 ? 17.114 -4.342 -9.470 1.00 96.69 83 GLY A CA 1
ATOM 597 C C . GLY A 1 83 ? 15.783 -4.498 -10.210 1.00 96.69 83 GLY A C 1
ATOM 598 O O . GLY A 1 83 ? 15.775 -4.484 -11.439 1.00 96.69 83 GLY A O 1
ATOM 599 N N . ASN A 1 84 ? 14.656 -4.637 -9.505 1.00 97.75 84 ASN A N 1
ATOM 600 C CA . ASN A 1 84 ? 13.327 -4.774 -10.101 1.00 97.75 84 ASN A CA 1
ATOM 601 C C . ASN A 1 84 ? 12.448 -3.571 -9.764 1.00 97.75 84 ASN A C 1
ATOM 603 O O . ASN A 1 84 ? 12.607 -2.940 -8.722 1.00 97.75 84 ASN A O 1
ATOM 607 N N . ALA A 1 85 ? 11.467 -3.278 -10.617 1.00 97.00 85 ALA A N 1
ATOM 608 C CA . ALA A 1 85 ? 10.404 -2.360 -10.224 1.00 97.00 85 ALA A CA 1
ATOM 609 C C . ALA A 1 85 ? 9.483 -3.074 -9.232 1.00 97.00 85 ALA A C 1
ATOM 611 O O . ALA A 1 85 ? 9.017 -4.180 -9.511 1.00 97.00 85 ALA A O 1
ATOM 612 N N . LEU A 1 86 ? 9.231 -2.457 -8.079 1.00 95.44 86 LEU A N 1
ATOM 613 C CA . LEU A 1 86 ? 8.666 -3.120 -6.906 1.00 95.44 86 LEU A CA 1
ATOM 614 C C . LEU A 1 86 ? 7.446 -2.356 -6.380 1.00 95.44 86 LEU A C 1
ATOM 616 O O . LEU A 1 86 ? 7.547 -1.171 -6.100 1.00 95.44 86 LEU A O 1
ATOM 620 N N . HIS A 1 87 ? 6.316 -3.052 -6.235 1.00 94.12 87 HIS A N 1
ATOM 621 C CA . HIS A 1 87 ? 5.119 -2.612 -5.500 1.00 94.12 87 HIS A CA 1
ATOM 622 C C . HIS A 1 87 ? 4.478 -1.276 -5.923 1.00 94.12 87 HIS A C 1
ATOM 624 O O . HIS A 1 87 ? 3.714 -0.684 -5.163 1.00 94.12 87 HIS A O 1
ATOM 630 N N . GLY A 1 88 ? 4.696 -0.837 -7.161 1.00 94.38 88 GLY A N 1
ATOM 631 C CA . GLY A 1 88 ? 4.066 0.372 -7.677 1.00 94.38 88 GLY A CA 1
ATOM 632 C C . GLY A 1 88 ? 4.688 1.662 -7.142 1.00 94.38 88 GLY A C 1
ATOM 633 O O . GLY A 1 88 ? 5.765 1.687 -6.555 1.00 94.38 88 GLY A O 1
ATOM 634 N N . LEU A 1 89 ? 3.991 2.764 -7.396 1.00 93.25 89 LEU A N 1
ATOM 635 C CA . LEU A 1 89 ? 4.359 4.120 -6.995 1.00 93.25 89 LEU A CA 1
ATOM 636 C C . LEU A 1 89 ? 3.374 4.725 -5.985 1.00 93.25 89 LEU A C 1
ATOM 638 O O . LEU A 1 89 ? 3.710 5.720 -5.359 1.00 93.25 89 LEU A O 1
ATOM 642 N N . GLY A 1 90 ? 2.184 4.142 -5.807 1.00 91.88 90 GLY A N 1
ATOM 643 C CA . GLY A 1 90 ? 1.111 4.674 -4.951 1.00 91.88 90 GLY A CA 1
ATOM 644 C C . GLY A 1 90 ? 1.265 4.401 -3.453 1.00 91.88 90 GLY A C 1
ATOM 645 O O . GLY A 1 90 ? 0.263 4.229 -2.774 1.00 91.88 90 GLY A O 1
ATOM 646 N N . LYS A 1 91 ? 2.496 4.282 -2.956 1.00 87.88 91 LYS A N 1
ATOM 647 C CA . LYS A 1 91 ? 2.795 3.993 -1.542 1.00 87.88 91 LYS A CA 1
ATOM 648 C C . LYS A 1 91 ? 2.829 5.241 -0.648 1.00 87.88 91 LYS A C 1
ATOM 650 O O . LYS A 1 91 ? 2.731 5.103 0.570 1.00 87.88 91 LYS A O 1
ATOM 655 N N . ASP A 1 92 ? 2.972 6.407 -1.279 1.00 83.12 92 ASP A N 1
ATOM 656 C CA . ASP A 1 92 ? 3.092 7.735 -0.675 1.00 83.12 92 ASP A CA 1
ATOM 657 C C . ASP A 1 92 ? 1.825 8.556 -0.943 1.00 83.12 92 ASP A C 1
ATOM 659 O O . ASP A 1 92 ? 1.189 8.363 -2.007 1.00 83.12 92 ASP A O 1
#